Protein AF-A0AA39HK06-F1 (afdb_monomer)

Foldseek 3Di:
DPPDPPPPDPDPVPPPPDDDPDPPPPPPPPADPPFCPDAAKAAGPVDQQWIWGRDPRDTDIDGHDPQWGQAPVVRHTDHPVRHDDDD

Sequence (87 aa):
MRFFLVAAIGALIVLSVSLTLAVVPQNEAEGGPVNCEKDGFLPDPKSCRSFYKCENGTAFRFDCGPGTLFNPEINDCDWPSKVKCNV

Secondary structure (DSSP, 8-state):
----S-SS-TTS-TT-----S---------------SSSEEEE-TT-TTEEEEEETTEEEEEEPPTT-EEETTTTEEE-GGG-----

Structure (mmCIF, N/CA/C/O backbone):
data_AF-A0AA39HK06-F1
#
_entry.id   AF-A0AA39HK06-F1
#
loop_
_atom_site.group_PDB
_atom_site.id
_atom_site.type_symbol
_atom_site.label_atom_id
_atom_site.label_alt_id
_atom_site.label_comp_id
_atom_site.label_asym_id
_atom_site.label_entity_id
_atom_site.label_seq_id
_atom_site.pdbx_PDB_ins_code
_atom_site.Cartn_x
_atom_site.Cartn_y
_atom_site.Cartn_z
_atom_site.occupancy
_atom_site.B_iso_or_equiv
_atom_site.auth_seq_id
_atom_site.auth_comp_id
_atom_site.auth_asym_id
_atom_site.auth_atom_id
_atom_site.pdbx_PDB_model_num
ATOM 1 N N . MET A 1 1 ? -38.939 -7.767 8.935 1.00 46.03 1 MET A N 1
ATOM 2 C CA . MET A 1 1 ? -38.962 -9.079 8.250 1.00 46.03 1 MET A CA 1
ATOM 3 C C . MET A 1 1 ? -39.478 -8.885 6.833 1.00 46.03 1 MET A C 1
ATOM 5 O O . MET A 1 1 ? -40.679 -8.739 6.679 1.00 46.03 1 MET A O 1
ATOM 9 N N . ARG A 1 2 ? -38.556 -8.820 5.857 1.00 39.53 2 ARG A N 1
ATOM 10 C CA . ARG A 1 2 ? -38.719 -8.891 4.380 1.00 39.53 2 ARG A CA 1
ATOM 11 C C . ARG A 1 2 ? -37.842 -7.849 3.677 1.00 39.53 2 ARG A C 1
ATOM 13 O O . ARG A 1 2 ? -38.314 -6.948 3.004 1.00 39.53 2 ARG A O 1
ATOM 20 N N . PHE A 1 3 ? -36.537 -8.057 3.840 1.00 37.59 3 PHE A N 1
ATOM 21 C CA . PHE A 1 3 ? -35.434 -7.420 3.114 1.00 37.59 3 PHE A CA 1
ATOM 22 C C . PHE A 1 3 ? -35.239 -7.991 1.689 1.00 37.59 3 PHE A C 1
ATOM 24 O O . PHE A 1 3 ? -34.203 -7.788 1.075 1.00 37.59 3 PHE A O 1
ATOM 31 N N . PHE A 1 4 ? -36.210 -8.729 1.144 1.00 36.81 4 PHE A N 1
ATOM 32 C CA . PHE A 1 4 ? -35.977 -9.620 -0.001 1.00 36.81 4 PHE A CA 1
ATOM 33 C C . PHE A 1 4 ? -36.442 -9.098 -1.371 1.00 36.81 4 PHE A C 1
ATOM 35 O O . PHE A 1 4 ? -36.460 -9.878 -2.313 1.00 36.81 4 PHE A O 1
ATOM 42 N N . LEU A 1 5 ? -36.836 -7.827 -1.531 1.00 36.03 5 LEU A N 1
ATOM 43 C CA . LEU A 1 5 ? -37.472 -7.384 -2.791 1.00 36.03 5 LEU A CA 1
ATOM 44 C C . LEU A 1 5 ? -36.854 -6.168 -3.493 1.00 36.03 5 LEU A C 1
ATOM 46 O O . LEU A 1 5 ? -37.287 -5.838 -4.593 1.00 36.03 5 LEU A O 1
ATOM 50 N N . VAL A 1 6 ? -35.826 -5.519 -2.945 1.00 42.69 6 VAL A N 1
ATOM 51 C CA . VAL A 1 6 ? -35.291 -4.269 -3.531 1.00 42.69 6 VAL A CA 1
ATOM 52 C C . VAL A 1 6 ? -34.121 -4.526 -4.498 1.00 42.69 6 VAL A C 1
ATOM 54 O O . VAL A 1 6 ? -33.133 -3.806 -4.492 1.00 42.69 6 VAL A O 1
ATOM 57 N N . ALA A 1 7 ? -34.220 -5.570 -5.329 1.00 40.78 7 ALA A N 1
ATOM 58 C CA . ALA A 1 7 ? -33.173 -5.973 -6.279 1.00 40.78 7 ALA A CA 1
ATOM 59 C C . ALA A 1 7 ? -33.523 -5.742 -7.767 1.00 40.78 7 ALA A C 1
ATOM 61 O O . ALA A 1 7 ? -32.794 -6.228 -8.623 1.00 40.78 7 ALA A O 1
ATOM 62 N N . ALA A 1 8 ? -34.609 -5.033 -8.121 1.00 41.75 8 ALA A N 1
ATOM 63 C CA . ALA A 1 8 ? -35.081 -5.028 -9.519 1.00 41.75 8 ALA A CA 1
ATOM 64 C C . ALA A 1 8 ? -35.403 -3.672 -10.189 1.00 41.75 8 ALA A C 1
ATOM 66 O O . ALA A 1 8 ? -35.737 -3.687 -11.368 1.00 41.75 8 ALA A O 1
ATOM 67 N N . ILE A 1 9 ? -35.322 -2.501 -9.532 1.00 48.62 9 ILE A N 1
ATOM 68 C CA . ILE A 1 9 ? -35.760 -1.224 -10.162 1.00 48.62 9 ILE A CA 1
ATOM 69 C C . ILE A 1 9 ? -34.819 -0.046 -9.823 1.00 48.62 9 ILE A C 1
ATOM 71 O O . ILE A 1 9 ? -35.215 0.965 -9.249 1.00 48.62 9 ILE A O 1
ATOM 75 N N . GLY A 1 10 ? -33.533 -0.190 -10.148 1.00 45.03 10 GLY A N 1
ATOM 76 C CA . GLY A 1 10 ? -32.472 0.782 -9.855 1.00 45.03 10 GLY A CA 1
ATOM 77 C C . GLY A 1 10 ? -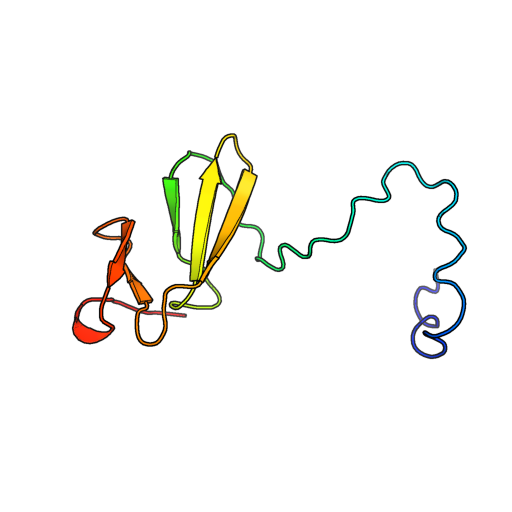32.256 1.888 -10.899 1.00 45.03 10 GLY A C 1
ATOM 78 O O . GLY A 1 10 ? -31.147 1.998 -11.399 1.00 45.03 10 GLY A O 1
ATOM 79 N N . ALA A 1 11 ? -33.245 2.727 -11.239 1.00 49.16 11 ALA A N 1
ATOM 80 C CA . ALA A 1 11 ? -32.992 3.811 -12.213 1.00 49.16 11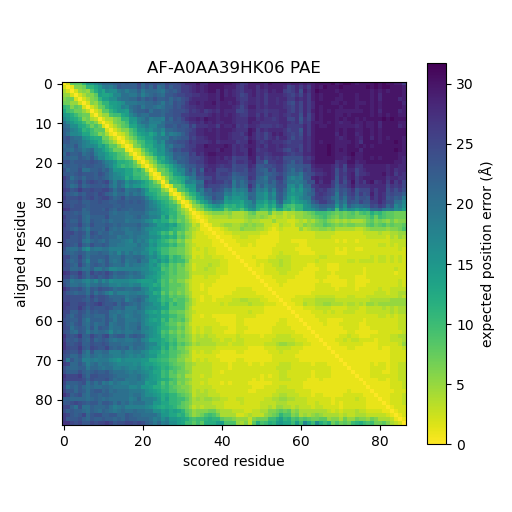 ALA A CA 1
ATOM 81 C C . ALA A 1 11 ? -33.682 5.172 -11.983 1.00 49.16 11 ALA A C 1
ATOM 83 O O . ALA A 1 11 ? -33.411 6.093 -12.745 1.00 49.16 11 ALA A O 1
ATOM 84 N N . LEU A 1 12 ? -34.553 5.357 -10.977 1.00 47.56 12 LEU A N 1
ATOM 85 C CA . LEU A 1 12 ? -35.427 6.552 -10.951 1.00 47.56 12 LEU A CA 1
ATOM 86 C C . LEU A 1 12 ? -35.431 7.425 -9.689 1.00 47.56 12 LEU A C 1
ATOM 88 O O . LEU A 1 12 ? -36.014 8.502 -9.740 1.00 47.56 12 LEU A O 1
ATOM 92 N N . ILE A 1 13 ? -34.799 7.054 -8.572 1.00 45.84 13 ILE A N 1
ATOM 93 C CA . ILE A 1 13 ? -34.961 7.826 -7.319 1.00 45.84 13 ILE A CA 1
ATOM 94 C C . ILE A 1 13 ? -33.611 8.177 -6.676 1.00 45.84 13 ILE A C 1
ATOM 96 O O . ILE A 1 13 ? -33.406 8.045 -5.479 1.00 45.84 13 ILE A O 1
ATOM 100 N N . VAL A 1 14 ? -32.695 8.702 -7.496 1.00 51.19 14 VAL A N 1
ATOM 101 C CA . VAL A 1 14 ? -31.502 9.468 -7.063 1.00 51.19 14 VAL A CA 1
ATOM 102 C C . VAL A 1 14 ? -31.902 10.879 -6.561 1.00 51.19 14 VAL A C 1
ATOM 104 O O . VAL A 1 14 ? -31.068 11.680 -6.161 1.00 51.19 14 VAL A O 1
ATOM 107 N N . LEU A 1 15 ? -33.203 11.194 -6.536 1.00 47.78 15 LEU A N 1
ATOM 108 C CA . LEU A 1 15 ? -33.755 12.497 -6.142 1.00 47.78 15 LEU A CA 1
ATOM 109 C C . LEU A 1 15 ? -34.356 12.540 -4.722 1.00 47.78 15 LEU A C 1
ATOM 111 O O . LEU A 1 15 ? -34.786 13.604 -4.291 1.00 47.78 15 LEU A O 1
ATOM 115 N N . SER A 1 16 ? -34.361 11.442 -3.957 1.00 49.75 16 SER A N 1
ATOM 116 C CA . SER A 1 16 ? -34.822 11.426 -2.555 1.00 49.75 16 SER A CA 1
ATOM 117 C C . SER A 1 16 ? -33.671 11.563 -1.551 1.00 49.75 16 SER A C 1
ATOM 119 O O . SER A 1 16 ? -33.615 10.831 -0.564 1.00 49.75 16 SER A O 1
ATOM 121 N N . VAL A 1 17 ? -32.754 12.511 -1.773 1.00 50.97 17 VAL A N 1
ATOM 122 C CA . VAL A 1 17 ? -31.658 12.879 -0.844 1.00 50.97 17 VAL A CA 1
ATOM 123 C C . VAL A 1 17 ? -32.207 13.589 0.416 1.00 50.97 17 VAL A C 1
ATOM 125 O O . VAL A 1 17 ? -31.633 14.527 0.954 1.00 50.97 17 VAL A O 1
ATOM 128 N N . SER A 1 18 ? -33.368 13.175 0.915 1.00 61.91 18 SER A N 1
ATOM 129 C CA . SER A 1 18 ? -34.035 13.791 2.053 1.00 61.91 18 SER A CA 1
ATOM 130 C C . SER A 1 18 ? -34.005 12.853 3.257 1.00 61.91 18 SER A C 1
ATOM 132 O O . SER A 1 18 ? -34.745 11.879 3.325 1.00 61.91 18 SER A O 1
ATOM 134 N N . LEU A 1 19 ? -33.224 13.259 4.260 1.00 55.12 19 LEU A N 1
ATOM 135 C CA . LEU A 1 19 ? -33.610 13.146 5.668 1.00 55.12 19 LEU A CA 1
ATOM 136 C C . LEU A 1 19 ? -33.444 11.789 6.381 1.00 55.12 19 LEU A C 1
ATOM 138 O O . LEU A 1 19 ? -34.227 11.458 7.267 1.00 55.12 19 LEU A O 1
ATOM 142 N N . THR A 1 20 ? -32.371 11.050 6.117 1.00 49.50 20 THR A N 1
ATOM 143 C CA . THR A 1 20 ? -31.774 10.200 7.161 1.00 49.50 20 THR A CA 1
ATOM 144 C C . THR A 1 20 ? -30.483 10.868 7.615 1.00 49.50 20 THR A C 1
ATOM 146 O O . THR A 1 20 ? -29.582 11.067 6.800 1.00 49.50 20 THR A O 1
ATOM 149 N N . LEU A 1 21 ? -30.390 11.268 8.892 1.00 53.69 21 LEU A N 1
ATOM 150 C CA . LEU A 1 21 ? -29.104 11.632 9.500 1.00 53.69 21 LEU A CA 1
ATOM 151 C C . LEU A 1 21 ? -28.119 10.501 9.165 1.00 53.69 21 LEU A C 1
ATOM 153 O O . LEU A 1 21 ? -28.369 9.364 9.552 1.00 53.69 21 LEU A O 1
ATOM 157 N N . ALA A 1 22 ? -27.055 10.838 8.434 1.00 56.00 22 ALA A N 1
ATOM 158 C CA . ALA A 1 22 ? -26.105 9.939 7.769 1.00 56.00 22 ALA A CA 1
ATOM 159 C C . ALA A 1 22 ? -26.485 9.473 6.346 1.00 56.00 22 ALA A C 1
ATOM 161 O O . ALA A 1 22 ? -26.441 8.288 6.032 1.00 56.00 22 ALA A O 1
ATOM 162 N N . VAL A 1 23 ? -26.701 10.418 5.423 1.00 50.56 23 VAL A N 1
ATOM 163 C CA . VAL A 1 23 ? -26.105 10.242 4.086 1.00 50.56 23 VAL A CA 1
ATOM 164 C C . VAL A 1 23 ? -24.619 10.562 4.239 1.00 50.56 23 VAL A C 1
ATOM 166 O O . VAL A 1 23 ? -24.188 11.703 4.090 1.00 50.56 23 VAL A O 1
ATOM 169 N N . VAL A 1 24 ? -23.837 9.557 4.633 1.00 56.91 24 VAL A N 1
ATOM 170 C CA . VAL A 1 24 ? -22.395 9.573 4.374 1.00 56.91 24 VAL A CA 1
ATOM 171 C C . VAL A 1 24 ? -22.272 9.506 2.848 1.00 56.91 24 VAL A C 1
ATOM 173 O O . VAL A 1 24 ? -22.913 8.633 2.258 1.00 56.91 24 VAL A O 1
ATOM 176 N N . PRO A 1 25 ? -21.539 10.406 2.169 1.00 51.00 25 PRO A N 1
ATOM 177 C CA . PRO A 1 25 ? -21.208 10.164 0.771 1.00 51.00 25 PRO A CA 1
ATOM 178 C C . PRO A 1 25 ? -20.543 8.787 0.708 1.00 51.00 25 PRO A C 1
ATOM 180 O O . PRO A 1 25 ? -19.532 8.572 1.374 1.00 51.00 25 PRO A O 1
ATOM 183 N N . GLN A 1 26 ? -21.139 7.840 -0.022 1.00 48.12 26 GLN A N 1
ATOM 184 C CA . GLN A 1 26 ? -20.542 6.531 -0.284 1.00 48.12 26 GLN A CA 1
ATOM 185 C C . GLN A 1 26 ? -19.318 6.726 -1.191 1.00 48.12 26 GLN A C 1
ATOM 187 O O . GLN A 1 26 ? -19.334 6.390 -2.367 1.00 48.12 26 GLN A O 1
ATOM 192 N N . ASN A 1 27 ? -18.249 7.304 -0.650 1.00 50.69 27 ASN A N 1
ATOM 193 C CA . ASN A 1 27 ? -16.913 7.024 -1.135 1.00 50.69 27 ASN A CA 1
ATOM 194 C C . ASN A 1 27 ? -16.583 5.655 -0.551 1.00 50.69 27 ASN A C 1
ATOM 196 O O . ASN A 1 27 ? -16.168 5.544 0.601 1.00 50.69 27 ASN A O 1
ATOM 200 N N . GLU A 1 28 ? -16.907 4.621 -1.320 1.00 46.50 28 GLU A N 1
ATOM 201 C CA . GLU A 1 28 ? -16.685 3.217 -1.004 1.00 46.50 28 GLU A CA 1
ATOM 202 C C . GLU A 1 28 ? -15.212 2.970 -0.650 1.00 46.50 28 GLU A C 1
ATOM 204 O O . GLU A 1 28 ? -14.376 2.678 -1.502 1.00 46.50 28 GLU A O 1
ATOM 209 N N . ALA A 1 29 ? -14.876 3.051 0.636 1.00 49.91 29 ALA A N 1
ATOM 210 C CA . ALA A 1 29 ? -13.731 2.339 1.173 1.00 49.91 29 ALA A CA 1
ATOM 211 C C . ALA A 1 29 ? -14.140 0.864 1.303 1.00 49.91 29 ALA A C 1
ATOM 213 O O . ALA A 1 29 ? -14.354 0.360 2.402 1.00 49.91 29 ALA A O 1
ATOM 214 N N . GLU A 1 30 ? -14.282 0.176 0.167 1.00 45.59 30 GLU A N 1
ATOM 215 C CA . GLU A 1 30 ? -14.383 -1.286 0.079 1.00 45.59 30 GLU A CA 1
ATOM 216 C C . GLU A 1 30 ? -13.019 -1.893 0.449 1.00 45.59 30 GLU A C 1
ATOM 218 O O . GLU A 1 30 ? -12.260 -2.423 -0.360 1.00 45.59 30 GLU A O 1
ATOM 223 N N . GLY A 1 31 ? -12.671 -1.756 1.722 1.00 48.72 31 GLY A N 1
ATOM 224 C CA . GLY A 1 31 ? -11.699 -2.566 2.417 1.00 48.72 31 GLY A CA 1
ATOM 225 C C . GLY A 1 31 ? -12.421 -3.390 3.455 1.00 48.72 31 GLY A C 1
ATOM 226 O O . GLY A 1 31 ? -13.376 -2.912 4.056 1.00 48.72 31 GLY A O 1
ATOM 227 N N . GLY A 1 32 ? -11.986 -4.629 3.690 1.00 56.91 32 GLY A N 1
ATOM 228 C CA . GLY A 1 32 ? -12.437 -5.350 4.886 1.00 56.91 32 GLY A CA 1
ATOM 229 C C . GLY A 1 32 ? -12.171 -4.530 6.163 1.00 56.91 32 GLY A C 1
ATOM 230 O O . GLY A 1 32 ? -11.563 -3.464 6.085 1.00 56.91 32 GLY A O 1
ATOM 231 N N . PRO A 1 33 ? -12.591 -5.000 7.348 1.00 66.62 33 PRO A N 1
ATOM 232 C CA . PRO A 1 33 ? -12.386 -4.268 8.596 1.00 66.62 33 PRO A CA 1
ATOM 233 C C . PRO A 1 33 ? -10.886 -4.180 8.934 1.00 66.62 33 PRO A C 1
ATOM 235 O O . PRO A 1 33 ? -10.355 -4.984 9.694 1.00 66.62 33 PRO A O 1
ATOM 238 N N . VAL A 1 34 ? -10.181 -3.221 8.335 1.00 79.75 34 VAL A N 1
ATOM 239 C CA . VAL A 1 34 ? -8.802 -2.882 8.671 1.00 79.75 34 VAL A CA 1
ATOM 240 C C . VAL A 1 34 ? -8.870 -2.029 9.923 1.00 79.75 34 VAL A C 1
ATOM 242 O O . VAL A 1 34 ? -9.320 -0.885 9.889 1.00 79.75 34 VAL A O 1
ATOM 245 N N . ASN A 1 35 ? -8.474 -2.620 11.047 1.00 84.81 35 ASN A N 1
ATOM 246 C CA . ASN A 1 35 ? -8.443 -1.924 12.322 1.00 84.81 35 ASN A CA 1
ATOM 247 C C . ASN A 1 35 ? -7.164 -1.082 12.424 1.00 84.81 35 ASN A C 1
ATOM 249 O O . ASN A 1 35 ? -6.072 -1.621 12.613 1.00 84.81 35 ASN A O 1
ATOM 253 N N . CYS A 1 36 ? -7.299 0.237 12.307 1.00 88.69 36 CYS A N 1
ATOM 254 C CA . CYS A 1 36 ? -6.203 1.181 12.503 1.00 88.69 36 CYS A CA 1
ATOM 255 C C . CYS A 1 36 ? -5.987 1.455 13.994 1.00 88.69 36 CYS A C 1
ATOM 257 O O . CYS A 1 36 ? -6.416 2.478 14.519 1.00 88.69 36 CYS A O 1
ATOM 259 N N . GLU A 1 37 ? -5.310 0.538 14.686 1.00 88.88 37 GLU A N 1
ATOM 260 C CA . GLU A 1 37 ? -4.935 0.751 16.092 1.00 88.88 37 GLU A CA 1
ATOM 261 C C . GLU A 1 37 ? -3.762 1.733 16.243 1.00 88.88 37 GLU A C 1
ATOM 263 O O . GLU A 1 37 ? -3.609 2.383 17.277 1.00 88.88 37 GLU A O 1
ATOM 268 N N . LYS A 1 38 ? -2.931 1.855 15.200 1.00 91.31 38 LYS A N 1
ATOM 269 C CA . LYS A 1 38 ? -1.798 2.782 15.123 1.00 91.31 38 LYS A CA 1
ATOM 270 C C . LYS A 1 38 ? -1.715 3.401 13.735 1.00 91.31 38 LYS A C 1
ATOM 272 O O . LYS A 1 38 ? -2.088 2.764 12.749 1.00 91.31 38 LYS A O 1
ATOM 277 N N . ASP A 1 39 ? -1.180 4.615 13.676 1.00 92.56 39 ASP A N 1
ATOM 278 C CA . ASP A 1 39 ? -0.848 5.265 12.412 1.00 92.56 39 ASP A CA 1
ATOM 279 C C . ASP A 1 39 ? 0.284 4.512 11.702 1.00 92.56 39 ASP A C 1
ATOM 281 O O . ASP A 1 39 ? 1.188 3.966 12.342 1.00 92.56 39 ASP A O 1
ATOM 285 N N . GLY A 1 40 ? 0.234 4.481 10.371 1.00 94.56 40 GLY A N 1
ATOM 286 C CA . GLY A 1 40 ? 1.222 3.776 9.558 1.00 94.56 40 GLY A CA 1
ATOM 287 C C . GLY A 1 40 ? 0.632 3.170 8.295 1.00 94.56 40 GLY A C 1
ATOM 288 O O . GLY A 1 40 ? -0.396 3.626 7.798 1.00 94.56 40 GLY A O 1
ATOM 289 N N . PHE A 1 41 ? 1.297 2.141 7.776 1.00 95.06 41 PHE A N 1
ATOM 290 C CA . PHE A 1 41 ? 0.902 1.452 6.553 1.00 95.06 41 PHE A CA 1
ATOM 291 C C . PHE A 1 41 ? 0.627 -0.023 6.840 1.00 95.06 41 PHE A C 1
ATOM 293 O O . PHE A 1 41 ? 1.419 -0.689 7.504 1.00 95.06 41 PHE A O 1
ATOM 300 N N . LEU A 1 42 ? -0.504 -0.529 6.354 1.00 93.94 42 LEU A N 1
ATOM 301 C CA . LEU A 1 42 ? -0.933 -1.913 6.533 1.00 93.94 42 LEU A CA 1
ATOM 302 C C . LEU A 1 42 ? -1.173 -2.576 5.170 1.00 93.94 42 LEU A C 1
ATOM 304 O O . LEU A 1 42 ? -1.767 -1.946 4.294 1.00 93.94 42 LEU A O 1
ATOM 308 N N . PRO A 1 43 ? -0.761 -3.839 4.974 1.00 93.88 43 PRO A N 1
ATOM 309 C CA . PRO A 1 43 ? -1.045 -4.567 3.742 1.00 93.88 43 PRO A CA 1
ATOM 310 C C . PRO A 1 43 ? -2.550 -4.810 3.577 1.00 93.88 43 PRO A C 1
ATOM 312 O O . PRO A 1 43 ? -3.260 -5.055 4.555 1.00 93.88 43 PRO A O 1
ATOM 315 N N . ASP A 1 44 ? -3.041 -4.772 2.337 1.00 93.12 44 ASP A N 1
ATOM 316 C CA . ASP A 1 44 ? -4.422 -5.152 2.040 1.00 93.12 44 ASP A CA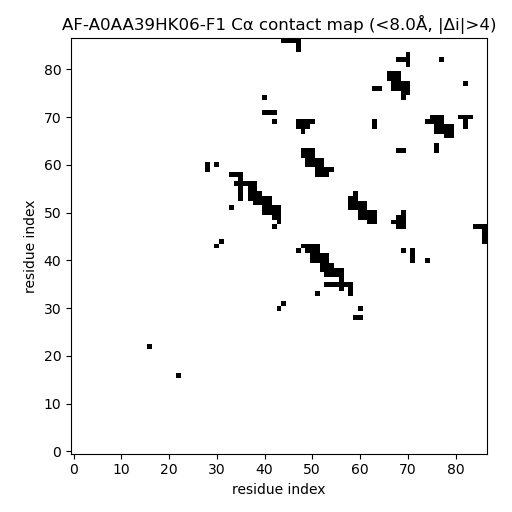 1
ATOM 317 C C . ASP A 1 44 ? -4.549 -6.690 1.993 1.00 93.12 44 ASP A C 1
ATOM 319 O O . ASP A 1 44 ? -3.896 -7.335 1.168 1.00 93.12 44 ASP A O 1
ATOM 323 N N . PRO A 1 45 ? -5.401 -7.302 2.841 1.00 90.25 45 PRO A N 1
ATOM 324 C CA . PRO A 1 45 ? -5.565 -8.755 2.891 1.00 90.25 45 PRO A CA 1
ATOM 325 C C . PRO A 1 45 ? -6.205 -9.343 1.627 1.00 90.25 45 PRO A C 1
ATOM 327 O O . PRO A 1 45 ? -6.210 -10.556 1.463 1.00 90.25 45 PRO A O 1
ATOM 330 N N . LYS A 1 46 ? -6.780 -8.515 0.747 1.00 91.50 46 LYS A N 1
ATOM 331 C CA . LYS A 1 46 ? -7.420 -8.953 -0.500 1.00 91.50 46 LYS A CA 1
ATOM 332 C C . LYS A 1 46 ? -6.556 -8.704 -1.736 1.00 91.50 46 LYS A C 1
ATOM 334 O O . LYS A 1 46 ? -6.890 -9.196 -2.812 1.00 91.50 46 LYS A O 1
ATOM 339 N N . SER A 1 47 ? -5.491 -7.906 -1.633 1.00 93.44 47 SER A N 1
ATOM 340 C CA . SER A 1 47 ? -4.683 -7.517 -2.791 1.00 93.44 47 SER A CA 1
ATOM 341 C C . SER A 1 47 ? -3.303 -7.013 -2.378 1.00 93.44 47 SER A C 1
ATOM 343 O O . SER A 1 47 ? -3.166 -5.972 -1.756 1.00 93.44 47 SER A O 1
ATOM 345 N N . CYS A 1 48 ? -2.243 -7.661 -2.856 1.00 94.88 48 CYS A N 1
ATOM 346 C CA . CYS A 1 48 ? -0.875 -7.168 -2.651 1.00 94.88 48 CYS A CA 1
ATOM 347 C C . CYS A 1 48 ? -0.553 -5.887 -3.425 1.00 94.88 48 CYS A C 1
ATOM 349 O O . CYS A 1 48 ? 0.484 -5.267 -3.197 1.00 94.88 48 CYS A O 1
ATOM 351 N N . ARG A 1 49 ? -1.404 -5.504 -4.381 1.00 95.94 49 ARG A N 1
ATOM 352 C CA . ARG A 1 49 ? -1.235 -4.265 -5.144 1.00 95.94 49 ARG A CA 1
ATOM 353 C C . ARG A 1 49 ? -1.750 -3.053 -4.371 1.00 95.94 49 ARG A C 1
ATOM 355 O O . ARG A 1 49 ? -1.615 -1.938 -4.851 1.00 95.94 49 ARG A O 1
ATOM 362 N N . SER A 1 50 ? -2.338 -3.257 -3.202 1.00 95.44 50 SER A N 1
ATOM 363 C CA . SER A 1 50 ? -2.937 -2.206 -2.398 1.00 95.44 50 SER A CA 1
ATOM 364 C C . SER A 1 50 ? -2.499 -2.293 -0.947 1.00 95.44 50 SER A C 1
ATOM 366 O O . SER A 1 50 ? -2.054 -3.327 -0.451 1.00 95.44 50 S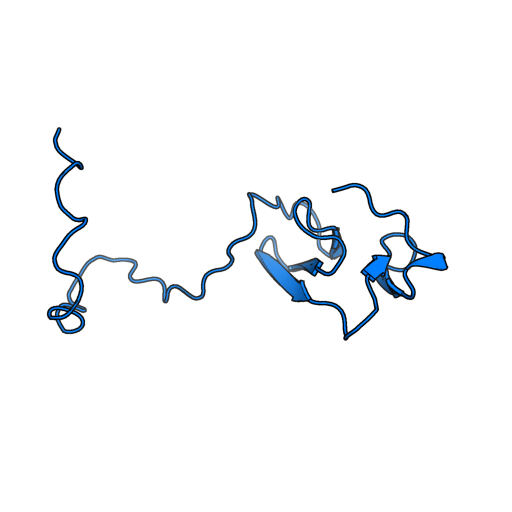ER A O 1
ATOM 368 N N . PHE A 1 51 ? -2.621 -1.164 -0.268 1.00 94.75 51 PHE A N 1
ATOM 369 C CA . PHE A 1 51 ? -2.317 -1.022 1.144 1.00 94.75 51 PHE A CA 1
ATOM 370 C C . PHE A 1 51 ? -3.230 0.031 1.765 1.00 94.75 51 PHE A C 1
ATOM 372 O O . PHE A 1 51 ? -3.901 0.790 1.064 1.00 94.75 51 PHE A O 1
ATOM 379 N N . TYR A 1 52 ? -3.250 0.084 3.088 1.00 95.25 52 TYR A N 1
ATOM 380 C CA . TYR A 1 52 ? -3.974 1.085 3.853 1.00 95.25 52 TYR A CA 1
ATOM 381 C C . TYR A 1 52 ? -2.990 2.008 4.548 1.00 95.25 52 TYR A C 1
ATOM 383 O O . TYR A 1 52 ? -2.099 1.535 5.2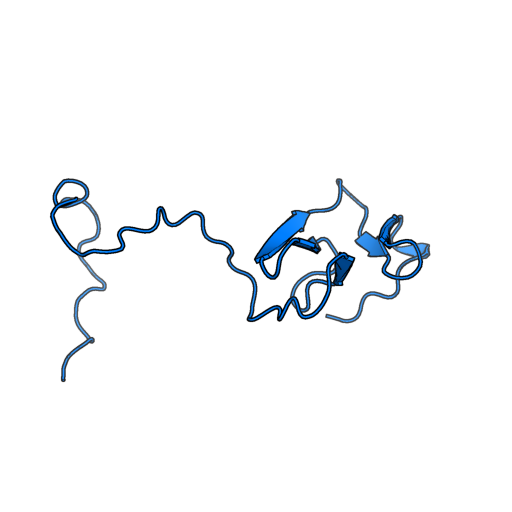48 1.00 95.25 52 TYR A O 1
ATOM 391 N N . LYS A 1 53 ? -3.170 3.320 4.402 1.00 94.00 53 LYS A N 1
ATOM 392 C CA . LYS A 1 53 ? -2.587 4.300 5.318 1.00 94.00 53 LYS A CA 1
ATOM 393 C C . LYS A 1 53 ? -3.561 4.496 6.474 1.00 94.00 53 LYS A C 1
ATOM 395 O O . LYS A 1 53 ? -4.704 4.890 6.249 1.00 94.00 53 LYS A O 1
ATOM 400 N N . CYS A 1 54 ? -3.109 4.234 7.688 1.00 93.31 54 CYS A N 1
ATOM 401 C CA . CYS A 1 54 ? -3.820 4.555 8.912 1.00 93.31 54 CYS A CA 1
ATOM 402 C C . CYS A 1 54 ? -3.391 5.935 9.409 1.00 93.31 54 CYS A C 1
ATOM 404 O O . CYS A 1 54 ? -2.195 6.194 9.558 1.00 93.31 54 CYS A O 1
ATOM 406 N N . GLU A 1 55 ? -4.364 6.806 9.656 1.00 90.69 55 GLU A N 1
ATOM 407 C CA . GLU A 1 55 ? -4.144 8.140 10.212 1.00 90.69 55 GLU A CA 1
ATOM 408 C C . GLU A 1 55 ? -5.320 8.517 11.120 1.00 90.69 55 GLU A C 1
ATOM 410 O O . GLU A 1 55 ? -6.471 8.545 10.680 1.00 90.69 55 GLU A O 1
ATOM 415 N N . ASN A 1 56 ? -5.039 8.776 12.400 1.00 89.38 56 ASN A N 1
ATOM 416 C CA . ASN A 1 56 ? -6.038 9.100 13.426 1.00 89.38 56 ASN A CA 1
ATOM 417 C C . ASN A 1 56 ? -7.180 8.066 13.498 1.00 89.38 56 ASN A C 1
ATOM 419 O O . ASN A 1 56 ? -8.360 8.415 13.551 1.00 89.38 56 ASN A O 1
ATOM 423 N N . GLY A 1 57 ? -6.831 6.777 13.441 1.00 86.56 57 GLY A N 1
ATOM 424 C CA . GLY A 1 57 ? -7.798 5.672 13.489 1.00 86.56 57 GLY A CA 1
ATOM 425 C C . GLY A 1 57 ? -8.624 5.479 12.211 1.00 86.56 57 GLY A C 1
ATOM 426 O O . GLY A 1 57 ? -9.500 4.619 12.180 1.00 86.56 57 GLY A O 1
ATOM 427 N N . THR A 1 58 ? -8.347 6.242 11.150 1.00 83.94 58 THR A N 1
ATOM 428 C CA . THR A 1 58 ? -9.022 6.116 9.852 1.00 83.94 58 THR A CA 1
ATOM 429 C C . THR A 1 58 ? -8.116 5.413 8.846 1.00 83.94 58 THR A C 1
ATOM 431 O O . THR A 1 58 ? -6.950 5.779 8.705 1.00 83.94 58 THR A O 1
ATOM 434 N N . ALA A 1 59 ? -8.654 4.418 8.137 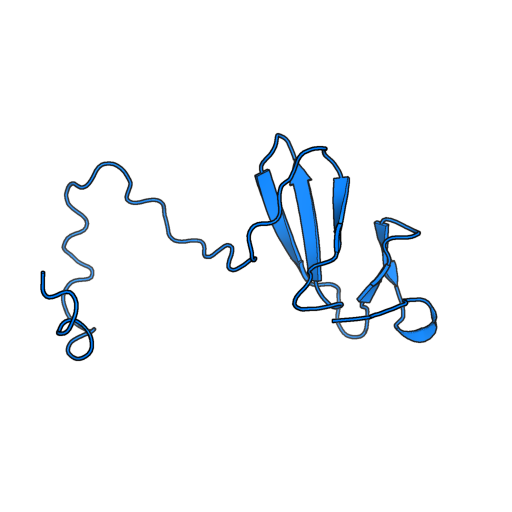1.00 87.69 59 ALA A N 1
ATOM 435 C CA . ALA A 1 59 ? -7.949 3.689 7.087 1.00 87.69 59 ALA A CA 1
ATOM 436 C C . ALA A 1 59 ? -8.248 4.288 5.707 1.00 87.69 59 ALA A C 1
ATOM 438 O O . ALA A 1 59 ? -9.406 4.403 5.308 1.00 87.69 59 ALA A O 1
ATOM 439 N N . PHE A 1 60 ? -7.204 4.588 4.943 1.00 90.31 60 PHE A N 1
ATOM 440 C CA . PHE A 1 60 ? -7.296 5.062 3.565 1.00 90.31 60 PHE A CA 1
ATOM 441 C C . PHE A 1 60 ? -6.626 4.053 2.640 1.00 90.31 60 PHE A C 1
ATOM 443 O O . PHE A 1 60 ? -5.435 3.788 2.786 1.00 90.31 60 PHE A O 1
ATOM 450 N N . ARG A 1 61 ? -7.378 3.476 1.701 1.00 92.94 61 ARG A N 1
ATOM 451 C CA . ARG A 1 61 ? -6.855 2.483 0.757 1.00 92.94 61 ARG A CA 1
ATOM 452 C C . ARG A 1 61 ? -6.142 3.168 -0.408 1.00 92.94 61 ARG A C 1
ATOM 454 O O . ARG A 1 61 ? -6.709 4.059 -1.033 1.00 92.94 61 ARG A O 1
ATOM 461 N N . PHE A 1 62 ? -4.948 2.697 -0.738 1.00 94.50 62 PHE A N 1
ATOM 462 C CA . PHE A 1 62 ? -4.156 3.140 -1.880 1.00 94.50 62 PHE A CA 1
ATOM 463 C C . PHE A 1 62 ? -3.754 1.943 -2.731 1.00 94.50 62 PHE A C 1
ATOM 465 O O . PHE A 1 62 ? -3.507 0.859 -2.205 1.00 94.50 62 PHE A O 1
ATOM 472 N N . ASP A 1 63 ? -3.661 2.161 -4.039 1.00 96.62 63 ASP A N 1
ATOM 473 C CA . ASP A 1 63 ? -3.074 1.200 -4.963 1.00 96.62 63 ASP A CA 1
ATOM 474 C C . ASP A 1 63 ? -1.636 1.616 -5.285 1.00 96.62 63 ASP A C 1
ATOM 476 O O . ASP A 1 63 ? -1.337 2.791 -5.512 1.00 96.62 63 ASP A O 1
ATOM 480 N N . CYS A 1 64 ? -0.753 0.632 -5.361 1.00 97.19 64 CYS A N 1
ATOM 481 C CA . CYS A 1 64 ? 0.571 0.786 -5.924 1.00 97.19 64 CYS A CA 1
ATOM 482 C C . CYS A 1 64 ? 0.512 1.081 -7.426 1.00 97.19 64 CYS A C 1
ATOM 484 O O . CYS A 1 64 ? -0.441 0.725 -8.135 1.00 97.19 64 CYS A O 1
ATOM 486 N N . GLY A 1 65 ? 1.579 1.722 -7.910 1.00 97.06 65 GLY A N 1
ATOM 487 C CA . GLY A 1 65 ? 1.776 1.982 -9.330 1.00 97.06 65 GLY A CA 1
ATOM 488 C C . GLY A 1 65 ? 1.742 0.700 -10.182 1.00 97.06 65 GLY A C 1
ATOM 489 O O . GLY A 1 65 ? 1.836 -0.419 -9.669 1.00 97.06 65 GLY A O 1
ATOM 490 N N . PRO A 1 66 ? 1.593 0.827 -11.511 1.00 97.19 66 PRO A N 1
ATOM 491 C CA . PRO A 1 66 ? 1.559 -0.332 -12.394 1.00 97.19 66 PRO A CA 1
ATOM 492 C C . PRO A 1 66 ? 2.801 -1.219 -12.228 1.00 97.19 66 PRO A C 1
ATOM 494 O O . PRO A 1 66 ? 3.930 -0.751 -12.351 1.00 97.19 66 PRO A O 1
ATOM 497 N N . GLY A 1 67 ? 2.583 -2.513 -11.981 1.00 96.12 67 GLY A N 1
ATOM 498 C CA . GLY A 1 67 ? 3.658 -3.503 -11.872 1.00 96.12 67 GLY A CA 1
ATOM 499 C C . GLY A 1 67 ? 4.387 -3.548 -10.526 1.00 96.12 67 GLY A C 1
ATOM 500 O O . GLY A 1 67 ? 5.328 -4.330 -10.411 1.00 96.12 67 GLY A O 1
ATOM 501 N N . THR A 1 68 ? 3.963 -2.775 -9.521 1.00 97.75 68 THR A N 1
ATOM 502 C CA . THR A 1 68 ? 4.533 -2.806 -8.164 1.00 97.75 68 THR A CA 1
ATOM 503 C C . THR A 1 68 ? 3.529 -3.328 -7.134 1.00 97.75 68 THR A C 1
ATOM 505 O O . THR A 1 68 ? 2.319 -3.342 -7.370 1.00 97.75 68 THR A O 1
ATOM 508 N N . LEU A 1 69 ? 4.037 -3.821 -6.004 1.00 98.12 69 LEU A N 1
ATOM 509 C CA . LEU A 1 69 ? 3.268 -4.380 -4.888 1.00 98.12 69 LEU A CA 1
ATOM 510 C C . LEU A 1 69 ? 3.706 -3.717 -3.583 1.00 98.12 69 LEU A C 1
ATOM 512 O O . LEU A 1 69 ? 4.856 -3.300 -3.463 1.00 98.12 69 LEU A O 1
ATOM 516 N N . PHE A 1 70 ? 2.815 -3.644 -2.599 1.00 97.56 70 PHE A N 1
ATOM 517 C CA . PHE A 1 70 ? 3.159 -3.068 -1.304 1.00 97.56 70 PHE A CA 1
ATOM 518 C C . PHE A 1 70 ? 4.151 -3.965 -0.557 1.00 97.56 70 PHE A C 1
ATOM 520 O O . PHE A 1 70 ? 3.884 -5.144 -0.317 1.00 97.56 70 PHE A O 1
ATOM 527 N N . ASN A 1 71 ? 5.287 -3.389 -0.173 1.00 97.12 71 ASN A N 1
ATOM 528 C CA . ASN A 1 71 ? 6.320 -4.028 0.620 1.00 97.12 71 ASN A CA 1
ATOM 529 C C . ASN A 1 71 ? 6.256 -3.520 2.076 1.00 97.12 71 ASN A C 1
ATOM 531 O O . ASN A 1 71 ? 6.718 -2.408 2.357 1.00 97.12 71 ASN A O 1
ATOM 535 N N . PRO A 1 72 ? 5.747 -4.323 3.030 1.00 94.19 72 PRO A N 1
ATOM 536 C CA . PRO A 1 72 ? 5.656 -3.916 4.431 1.00 94.19 72 PRO A CA 1
ATOM 537 C C . PRO A 1 72 ? 7.025 -3.769 5.115 1.00 94.19 72 PRO A C 1
ATOM 539 O O . PRO A 1 72 ? 7.098 -3.174 6.184 1.00 94.19 72 PRO A O 1
ATOM 542 N N . GLU A 1 73 ? 8.115 -4.285 4.529 1.00 95.56 73 GLU A N 1
ATOM 543 C CA . GLU A 1 73 ? 9.464 -4.128 5.095 1.00 95.56 73 GLU A CA 1
ATOM 544 C C . GLU A 1 73 ? 9.987 -2.692 4.942 1.00 95.56 73 GLU A C 1
ATOM 546 O O . GLU A 1 73 ? 10.732 -2.213 5.797 1.00 95.56 73 GLU A O 1
AT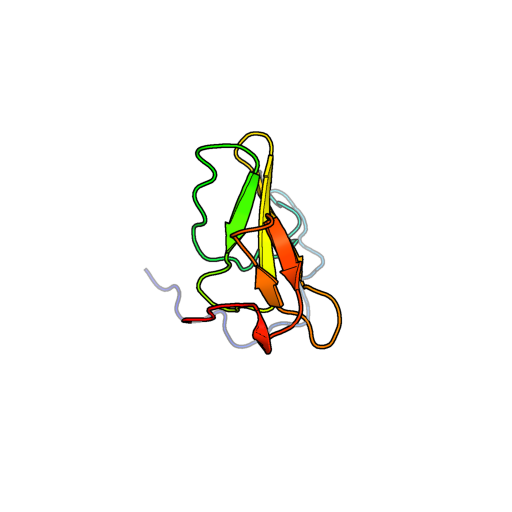OM 551 N N . ILE A 1 74 ? 9.573 -1.994 3.878 1.00 96.50 74 ILE A N 1
ATOM 552 C CA . ILE A 1 74 ? 9.967 -0.602 3.596 1.00 96.50 74 ILE A CA 1
ATOM 553 C C . ILE A 1 74 ? 8.798 0.387 3.684 1.00 96.50 74 ILE A C 1
ATOM 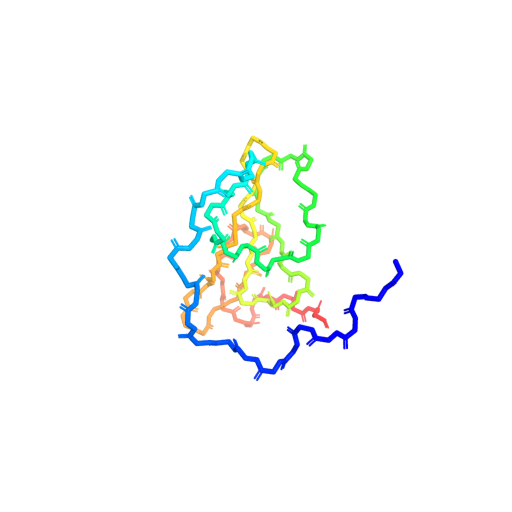555 O O . ILE A 1 74 ? 9.016 1.587 3.558 1.00 96.50 74 ILE A O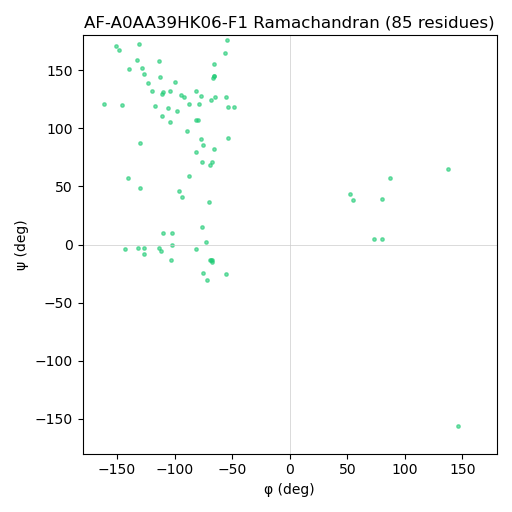 1
ATOM 559 N N . ASN A 1 75 ? 7.578 -0.104 3.934 1.00 95.62 75 ASN A N 1
ATOM 560 C CA . ASN A 1 75 ? 6.336 0.674 3.938 1.00 95.62 75 ASN A CA 1
ATOM 561 C C . ASN A 1 75 ? 6.085 1.451 2.632 1.00 95.62 75 ASN A C 1
ATOM 563 O O . ASN A 1 75 ? 5.584 2.573 2.664 1.00 95.62 75 ASN A O 1
ATOM 567 N N . ASP A 1 76 ? 6.422 0.855 1.489 1.00 97.06 76 ASP A N 1
ATOM 568 C CA . ASP A 1 76 ? 6.262 1.472 0.168 1.00 97.06 76 ASP A CA 1
ATOM 569 C C . ASP A 1 76 ? 6.045 0.405 -0.916 1.00 97.06 76 ASP A C 1
ATOM 571 O O . ASP A 1 76 ? 6.167 -0.796 -0.670 1.00 97.06 76 ASP A O 1
ATOM 575 N N . CYS A 1 77 ? 5.704 0.832 -2.124 1.00 97.88 77 CYS A N 1
ATOM 576 C CA . CYS A 1 77 ? 5.558 -0.027 -3.284 1.00 97.88 77 CYS A CA 1
ATOM 577 C C . CYS A 1 77 ? 6.926 -0.417 -3.857 1.00 97.88 77 CYS A C 1
ATOM 579 O O . CYS A 1 77 ? 7.739 0.437 -4.200 1.00 97.88 77 CYS A O 1
ATOM 581 N N . ASP A 1 78 ? 7.147 -1.715 -4.041 1.00 98.31 78 ASP A N 1
ATOM 582 C CA . ASP A 1 78 ? 8.379 -2.274 -4.596 1.00 98.31 78 ASP A CA 1
ATOM 583 C C . ASP A 1 78 ? 8.064 -3.278 -5.715 1.00 98.31 78 ASP A C 1
ATOM 585 O O . ASP A 1 78 ? 6.911 -3.633 -5.989 1.00 98.31 78 ASP A O 1
ATOM 589 N N . TRP A 1 79 ? 9.101 -3.741 -6.401 1.00 97.88 79 TRP A N 1
ATOM 590 C CA . TRP A 1 79 ? 8.982 -4.749 -7.439 1.00 97.88 79 TRP A CA 1
ATOM 591 C C . TRP A 1 79 ? 8.540 -6.101 -6.858 1.00 97.88 79 TRP A C 1
ATOM 593 O O . TRP A 1 79 ? 9.035 -6.508 -5.807 1.00 97.88 79 TRP A O 1
ATOM 603 N N . PRO A 1 80 ? 7.701 -6.880 -7.569 1.00 96.88 80 PRO A N 1
ATOM 604 C CA . PRO A 1 80 ? 7.221 -8.182 -7.098 1.00 96.88 80 PRO A CA 1
ATOM 605 C C . PRO A 1 80 ? 8.330 -9.173 -6.715 1.00 96.88 80 PRO A C 1
ATOM 607 O O . PRO A 1 80 ? 8.117 -10.041 -5.879 1.00 96.88 80 PRO A O 1
ATOM 610 N N . SER A 1 81 ? 9.532 -9.035 -7.286 1.00 97.06 81 SER A N 1
ATOM 611 C CA . SER A 1 81 ? 10.704 -9.852 -6.942 1.00 97.06 81 SER A CA 1
ATOM 612 C C . SER A 1 81 ? 11.254 -9.599 -5.530 1.00 97.06 81 SER A C 1
ATOM 614 O O . SER A 1 81 ? 12.079 -10.379 -5.052 1.00 97.06 81 SER A O 1
ATOM 616 N N . LYS A 1 82 ? 10.822 -8.518 -4.871 1.00 96.56 82 LYS A N 1
ATOM 617 C CA . LYS A 1 82 ? 11.216 -8.099 -3.519 1.00 96.56 82 LYS A CA 1
ATOM 618 C C . LYS A 1 82 ? 10.086 -8.206 -2.495 1.00 96.56 82 LYS A C 1
ATOM 620 O O . LYS A 1 82 ? 10.337 -8.023 -1.311 1.00 96.56 82 LYS A O 1
ATOM 625 N N . VAL A 1 83 ? 8.866 -8.536 -2.925 1.00 96.25 83 VAL A N 1
ATOM 626 C CA . VAL A 1 83 ? 7.675 -8.556 -2.066 1.00 96.25 83 VAL A CA 1
ATOM 627 C C . VAL A 1 83 ? 7.204 -9.983 -1.822 1.00 96.25 83 VAL A C 1
ATOM 629 O O . VAL A 1 83 ? 7.018 -10.763 -2.753 1.00 96.25 83 VAL A O 1
ATOM 632 N N . LYS A 1 84 ? 6.948 -10.321 -0.555 1.00 90.31 84 LYS A N 1
ATOM 633 C CA . LYS A 1 84 ? 6.273 -11.570 -0.180 1.00 90.31 84 LYS A CA 1
ATOM 634 C C . LYS A 1 84 ? 4.766 -11.342 -0.146 1.00 90.31 84 LYS A C 1
ATOM 636 O O . LYS A 1 84 ? 4.231 -10.836 0.834 1.00 90.31 84 LYS A O 1
ATOM 641 N N . CYS A 1 85 ? 4.106 -11.709 -1.237 1.00 89.69 85 CYS A N 1
ATOM 642 C CA . CYS A 1 85 ? 2.666 -11.575 -1.409 1.00 89.69 85 CYS A CA 1
ATOM 643 C C . CYS A 1 85 ? 1.949 -12.897 -1.098 1.00 89.69 85 CYS A C 1
ATOM 645 O O . CYS A 1 85 ? 2.125 -13.865 -1.834 1.00 89.69 85 CYS A O 1
ATOM 647 N N . ASN A 1 86 ? 1.125 -12.911 -0.046 1.00 80.50 86 ASN A N 1
ATOM 648 C CA . ASN A 1 86 ? 0.274 -14.040 0.337 1.00 80.50 86 ASN A CA 1
ATOM 649 C C . ASN A 1 86 ? -1.154 -13.514 0.566 1.00 80.50 86 ASN A C 1
ATOM 651 O O . ASN A 1 86 ? -1.477 -13.115 1.686 1.00 80.50 86 ASN A O 1
ATOM 655 N N . VAL A 1 87 ? -1.961 -13.442 -0.495 1.00 79.19 87 VAL A N 1
ATOM 656 C CA . VAL A 1 87 ? -3.409 -13.158 -0.399 1.00 79.19 87 VAL A CA 1
ATOM 657 C C . VAL A 1 87 ? -4.212 -14.437 -0.232 1.00 79.19 87 VAL A C 1
ATOM 659 O O . VAL A 1 87 ? -3.760 -15.479 -0.760 1.00 79.19 87 VAL A O 1
#

InterPro domains:
  IPR002557 Chitin binding domain [PF01607] (36-85)
  IPR002557 Chitin binding domain [PS50940] (33-87)
  IPR002557 Chitin binding domain [SM00494] (34-87)
  IPR036508 Chitin binding domain superfamily [SSF57625] (33-86)
  IPR051940 Chitin-binding developmental regulator [PTHR23301] (33-85)

Mean predicted aligned error: 13.51 Å

Organism: NCBI:txid289476

Nearest PDB structures (foldseek):
  5hbf-assembly3_B  TM=8.454E-01  e=1.517E-04  Homo sapiens
  5hbf-assembly3_A  TM=8.545E-01  e=1.732E-04  Homo sapiens
  4zce-assembly1_B  TM=9.307E-01  e=1.265E-03  Dermatophagoides pteronyssinus
  8in6-assembly1_A  TM=8.936E-01  e=9.701E-04  Aplysia kurodai
  6so0-assembly1_A  TM=6.633E-01  e=6.100E-04  Homo sapiens

pLDDT: mean 76.21, std 22.26, range [36.03, 98.31]

Radius of gyration: 18.22 Å; Cα contacts (8 Å, |Δi|>4): 112; chains: 1; bounding box: 50×28×28 Å

Solvent-accessible surface area (backbone atoms only — not comparable to full-atom values): 5910 Å² total; per-residue (Å²): 144,81,90,80,72,90,84,80,82,94,82,81,70,91,78,68,88,70,87,59,96,78,78,65,80,83,74,76,74,90,60,75,95,71,79,33,89,58,70,47,74,43,79,37,78,86,34,51,40,24,31,28,44,20,52,93,59,39,70,44,80,45,72,41,61,92,84,28,23,51,22,82,92,77,69,44,65,37,51,60,94,78,40,92,75,85,106